Protein AF-A0A345ILT2-F1 (afdb_monomer_lite)

Sequence (134 aa):
MSEFSTVAEFLEGLSLTPSTENHKRAYALLHAYALQTGIVFERHPQSHELLIPRNVREVLGKTWVLSAEVGVAAPRLLALWLHHRQAMLDYFTDGLPGLDAAPAALSHDARIEEMAATLRRLRPELLLPEEAGA

Radius of gyration: 17.44 Å; chains: 1; bounding box: 35×45×50 Å

Secondary structure (DSSP, 8-state):
--SEE-HHHHHHHTT----HHHHHHHHHHHHHHHHHH-PPPPB-TTT-PBPEEHHHHHHHHHHHHHHHHHTS-HHHHHHHHHHHHHHHHHHHHS--S----------HHHHHHHHHHHHHHHHHHHS--S-S--

Organism: NCBI:txid980427

Foldseek 3Di:
DDQWDFLCVLCVVLVHDPDPVSSVLSVLQVVLVCVLPVDDFDADPPPRTTIAGPVRSVVLSVLCVLCVVLVHRSSVSNNVVSVVVVVVVCVVPVDDDDDDDDDPDDPPVRVVVVVSVVCSVCVVVVVDDDDDDD

Structure (mmCIF, N/CA/C/O backbone):
data_AF-A0A345ILT2-F1
#
_entry.id   AF-A0A345ILT2-F1
#
loop_
_atom_site.group_PDB
_atom_site.id
_atom_site.type_symbol
_atom_site.label_atom_id
_atom_site.label_alt_id
_atom_site.label_comp_id
_atom_site.label_asym_id
_atom_site.label_entity_id
_atom_site.label_seq_id
_atom_site.pdbx_PDB_ins_code
_atom_site.Cartn_x
_atom_site.Cartn_y
_atom_site.Cartn_z
_atom_site.occupancy
_atom_site.B_iso_or_equiv
_atom_site.auth_seq_id
_atom_site.auth_comp_id
_atom_site.auth_asym_id
_atom_site.auth_atom_id
_atom_site.pdbx_PDB_model_num
ATOM 1 N N . MET A 1 1 ? -3.348 -15.683 15.264 1.00 53.00 1 MET A N 1
ATOM 2 C CA . MET A 1 1 ? -2.624 -14.523 14.693 1.00 53.00 1 MET A CA 1
ATOM 3 C C . MET A 1 1 ? -3.663 -13.463 14.369 1.00 53.00 1 MET A C 1
ATOM 5 O O . MET A 1 1 ? -4.723 -13.852 13.899 1.00 53.00 1 MET A O 1
ATOM 9 N N . SER A 1 2 ? -3.404 -12.193 14.690 1.00 64.25 2 SER A N 1
ATOM 10 C CA . SER A 1 2 ? -4.373 -11.094 14.534 1.00 64.25 2 SER A CA 1
ATOM 11 C C . SER A 1 2 ? -4.780 -10.891 13.065 1.00 64.25 2 SER A C 1
ATOM 13 O O . SER A 1 2 ? -3.935 -10.996 12.176 1.00 64.25 2 SER A O 1
ATOM 15 N N . GLU A 1 3 ? -6.064 -10.618 12.809 1.00 87.00 3 GLU A N 1
ATOM 16 C CA . GLU A 1 3 ? -6.606 -10.322 11.466 1.00 87.00 3 GLU A CA 1
ATOM 17 C C . GLU A 1 3 ? -6.179 -8.942 10.943 1.00 87.00 3 GLU A C 1
ATOM 19 O O . GLU A 1 3 ? -6.169 -8.695 9.733 1.00 87.00 3 GLU A O 1
ATOM 24 N N . PHE A 1 4 ? -5.768 -8.074 11.865 1.00 91.69 4 PHE A N 1
ATOM 25 C CA . PHE A 1 4 ? -5.323 -6.716 11.608 1.00 91.69 4 PHE A CA 1
ATOM 26 C C . PHE A 1 4 ? -3.922 -6.506 12.163 1.00 91.69 4 PHE A C 1
ATOM 28 O O . PHE A 1 4 ? -3.541 -7.125 13.161 1.00 91.69 4 PHE A O 1
ATOM 35 N N . SER A 1 5 ? -3.186 -5.599 11.532 1.00 93.06 5 SER A N 1
ATOM 36 C CA . SER A 1 5 ? -1.924 -5.086 12.054 1.00 93.06 5 SER A CA 1
ATOM 37 C C . SER A 1 5 ? -1.893 -3.568 12.053 1.00 93.06 5 SER A C 1
ATOM 39 O O . SER A 1 5 ? -2.442 -2.949 11.142 1.00 93.06 5 SER A O 1
ATOM 41 N N . THR A 1 6 ? -1.217 -2.968 13.023 1.00 94.00 6 THR A N 1
ATOM 42 C CA . THR A 1 6 ? -0.954 -1.526 13.017 1.00 94.00 6 THR A CA 1
ATOM 43 C C . THR A 1 6 ? 0.142 -1.155 12.007 1.00 94.00 6 THR A C 1
ATOM 45 O O . THR A 1 6 ? 0.770 -2.023 11.388 1.00 94.00 6 THR A O 1
ATOM 48 N N . VAL A 1 7 ? 0.398 0.145 11.820 1.00 93.94 7 VAL A N 1
ATOM 49 C CA . VAL A 1 7 ? 1.485 0.608 10.937 1.00 93.94 7 VAL A CA 1
ATOM 50 C C . VAL A 1 7 ? 2.846 0.194 11.496 1.00 93.94 7 VAL A C 1
ATOM 52 O O . VAL A 1 7 ? 3.713 -0.230 10.730 1.00 93.94 7 VAL A O 1
ATOM 55 N N . ALA A 1 8 ? 3.023 0.259 12.817 1.00 92.31 8 ALA A N 1
ATOM 56 C CA . ALA A 1 8 ? 4.254 -0.177 13.469 1.00 92.31 8 ALA A CA 1
ATOM 57 C C . ALA A 1 8 ? 4.529 -1.674 13.235 1.00 92.31 8 ALA A C 1
ATOM 59 O O . ALA A 1 8 ? 5.617 -2.035 12.791 1.00 92.31 8 ALA A O 1
ATOM 60 N N . GLU A 1 9 ? 3.525 -2.533 13.429 1.00 93.44 9 GLU A N 1
ATOM 61 C CA . GLU A 1 9 ? 3.640 -3.985 13.213 1.00 93.44 9 GLU A CA 1
ATOM 62 C C . GLU A 1 9 ? 3.863 -4.351 11.736 1.00 93.44 9 GLU A C 1
ATOM 64 O O . GLU A 1 9 ? 4.507 -5.354 11.408 1.00 93.44 9 GLU A O 1
ATOM 69 N N . PHE A 1 10 ? 3.320 -3.549 10.815 1.00 94.44 10 PHE A N 1
ATOM 70 C CA . PHE A 1 10 ? 3.601 -3.683 9.389 1.00 94.44 10 PHE A CA 1
ATOM 71 C C . PHE A 1 10 ? 5.075 -3.396 9.081 1.00 94.44 10 PHE A C 1
ATOM 73 O O . PHE A 1 10 ? 5.715 -4.207 8.412 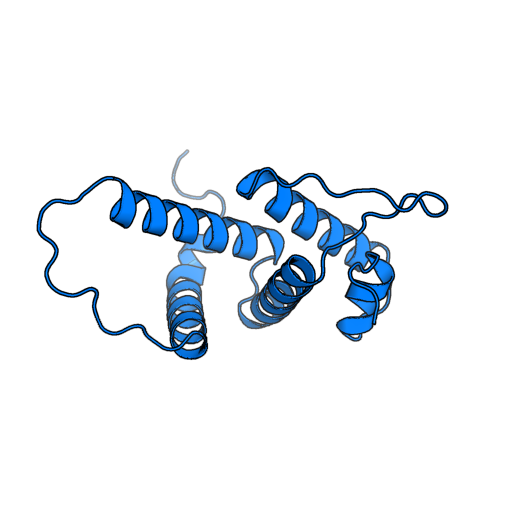1.00 94.44 10 PHE A O 1
ATOM 80 N N . LEU A 1 11 ? 5.618 -2.286 9.593 1.00 94.56 11 LEU A N 1
ATOM 81 C CA . LEU A 1 11 ? 7.026 -1.919 9.412 1.00 94.56 11 LEU A CA 1
ATOM 82 C C . LEU A 1 11 ? 7.970 -2.940 10.060 1.00 94.56 11 LEU A C 1
ATOM 84 O O . LEU A 1 11 ? 8.954 -3.341 9.438 1.00 94.56 11 LEU A O 1
ATOM 88 N N . GLU A 1 12 ? 7.638 -3.417 11.260 1.00 93.50 12 GLU A N 1
ATOM 89 C CA . GLU A 1 12 ? 8.382 -4.477 11.944 1.00 93.50 12 GLU A CA 1
ATOM 90 C C . GLU A 1 12 ? 8.408 -5.766 11.112 1.00 93.50 12 GLU A C 1
ATOM 92 O O . GLU A 1 12 ? 9.464 -6.368 10.922 1.00 93.50 12 GLU A O 1
ATOM 97 N N . GLY A 1 13 ? 7.274 -6.141 10.512 1.00 91.56 13 GLY A N 1
ATOM 98 C CA . GLY A 1 13 ? 7.199 -7.287 9.603 1.00 91.56 13 GLY A CA 1
ATOM 99 C C . GLY A 1 13 ? 8.052 -7.155 8.335 1.00 91.56 13 GLY A C 1
ATOM 100 O O . GLY A 1 13 ? 8.349 -8.166 7.706 1.00 91.56 13 GLY A O 1
ATOM 101 N N . LEU A 1 14 ? 8.463 -5.938 7.967 1.00 91.06 14 LEU A N 1
ATOM 102 C CA . LEU A 1 14 ? 9.408 -5.667 6.878 1.00 91.06 14 LEU A CA 1
ATOM 103 C C . LEU A 1 14 ? 10.861 -5.544 7.366 1.00 91.06 14 LEU A C 1
ATOM 105 O O . LEU A 1 14 ? 11.734 -5.173 6.586 1.00 91.06 14 LEU A O 1
ATOM 109 N N . SER A 1 15 ? 11.130 -5.833 8.645 1.00 92.88 15 SER A N 1
ATOM 110 C CA . SER A 1 15 ? 12.432 -5.603 9.291 1.00 92.88 15 SER A CA 1
ATOM 111 C C . SER A 1 15 ? 12.901 -4.144 9.196 1.00 92.88 15 SER A C 1
ATOM 113 O O . SER A 1 15 ? 14.097 -3.865 9.113 1.00 92.88 15 SER A O 1
ATOM 115 N N . LEU A 1 16 ? 11.957 -3.196 9.201 1.00 90.19 16 LEU A N 1
ATOM 116 C CA . LEU A 1 16 ? 12.239 -1.765 9.151 1.00 90.19 16 LEU A CA 1
ATOM 117 C C . LEU A 1 16 ? 12.115 -1.136 10.531 1.00 90.19 16 LEU A C 1
ATOM 119 O O . LEU A 1 16 ? 11.174 -1.391 11.279 1.00 90.19 16 LEU A O 1
ATOM 123 N N . THR A 1 17 ? 13.031 -0.220 10.838 1.00 89.00 17 THR A N 1
ATOM 124 C CA . THR A 1 17 ? 12.922 0.594 12.047 1.00 89.00 17 THR A CA 1
ATOM 125 C C . THR A 1 17 ? 11.726 1.549 11.922 1.00 89.00 17 THR A C 1
ATOM 127 O O . THR A 1 17 ? 11.596 2.217 10.887 1.00 89.00 17 THR A O 1
ATOM 130 N N . PRO A 1 18 ? 10.873 1.670 12.955 1.00 81.88 18 PRO A N 1
ATOM 131 C CA . PRO A 1 18 ? 9.721 2.572 12.975 1.00 81.88 18 PRO A CA 1
ATOM 132 C C . PRO A 1 18 ? 10.160 4.043 13.112 1.00 81.88 18 PRO A C 1
ATOM 134 O O . PRO A 1 18 ? 9.965 4.691 14.134 1.00 81.88 18 PRO A O 1
ATOM 137 N N . SER A 1 19 ? 10.785 4.586 12.065 1.00 92.00 19 SER A N 1
ATOM 138 C CA . SER A 1 19 ? 11.178 5.995 11.968 1.00 92.00 19 SER A CA 1
ATOM 139 C C . SER A 1 19 ? 10.023 6.861 11.461 1.00 92.00 19 SER A C 1
ATOM 141 O O . SER A 1 19 ? 9.097 6.365 10.813 1.00 92.00 19 SER A O 1
ATOM 143 N N . THR A 1 20 ? 10.083 8.174 11.700 1.00 92.12 20 THR A N 1
ATOM 144 C CA . THR A 1 20 ? 9.097 9.135 11.170 1.00 92.12 20 THR A CA 1
ATOM 145 C C . THR A 1 20 ? 8.954 9.030 9.651 1.00 92.12 20 THR A C 1
ATOM 147 O O . THR A 1 20 ? 7.849 9.125 9.123 1.00 92.12 20 THR A O 1
ATOM 150 N N . GLU A 1 21 ? 10.058 8.794 8.942 1.00 92.06 21 GLU A N 1
ATOM 151 C CA . GLU A 1 21 ? 10.059 8.685 7.482 1.00 92.06 21 GLU A CA 1
ATOM 152 C C . GLU A 1 21 ? 9.389 7.394 6.998 1.00 92.06 21 GLU A C 1
ATOM 154 O O . GLU A 1 21 ? 8.553 7.422 6.094 1.00 92.06 21 GLU A O 1
ATOM 159 N N . ASN A 1 22 ? 9.676 6.265 7.650 1.00 91.56 22 ASN A N 1
ATOM 160 C CA . ASN A 1 22 ? 9.034 4.995 7.315 1.00 91.56 22 ASN A CA 1
ATOM 161 C C . ASN A 1 22 ? 7.530 5.028 7.602 1.00 91.56 22 ASN A C 1
ATOM 163 O O . ASN A 1 22 ? 6.748 4.547 6.782 1.00 91.56 22 ASN A O 1
ATOM 167 N N . HIS A 1 23 ? 7.108 5.675 8.693 1.00 93.38 23 HIS A N 1
ATOM 168 C CA . HIS A 1 23 ? 5.689 5.906 8.959 1.00 93.38 23 HIS A CA 1
ATOM 169 C C . HIS A 1 23 ? 5.041 6.758 7.872 1.00 93.38 23 HIS A C 1
ATOM 171 O O . HIS A 1 23 ? 4.012 6.359 7.334 1.00 93.38 23 HIS A O 1
ATOM 177 N N . LYS A 1 24 ? 5.639 7.897 7.498 1.00 93.06 24 LYS A N 1
ATOM 178 C CA . LYS A 1 24 ? 5.114 8.749 6.417 1.00 93.06 24 LYS A CA 1
ATOM 179 C C . LYS A 1 24 ? 4.938 7.967 5.119 1.00 93.06 24 LYS A C 1
ATOM 181 O O . LYS A 1 24 ? 3.884 8.053 4.492 1.00 93.06 24 LYS A O 1
ATOM 186 N N . ARG A 1 25 ? 5.934 7.162 4.739 1.00 92.88 25 ARG A N 1
ATOM 187 C CA . ARG A 1 25 ? 5.863 6.310 3.543 1.00 92.88 25 ARG A CA 1
ATOM 188 C C . ARG A 1 25 ? 4.777 5.239 3.654 1.00 92.88 25 ARG A C 1
ATOM 190 O O . ARG A 1 25 ? 4.055 5.030 2.683 1.00 92.88 25 ARG A O 1
ATOM 197 N N . ALA A 1 26 ? 4.621 4.596 4.812 1.00 94.25 26 ALA A N 1
ATOM 198 C CA . ALA A 1 26 ? 3.564 3.610 5.039 1.00 94.25 26 ALA A CA 1
ATOM 199 C C . ALA A 1 26 ? 2.164 4.243 4.979 1.00 94.25 26 ALA A C 1
ATOM 201 O O . ALA A 1 26 ? 1.282 3.718 4.302 1.00 94.25 26 ALA A O 1
ATOM 202 N N . TYR A 1 27 ? 1.974 5.415 5.591 1.00 94.56 27 TYR A N 1
ATOM 203 C CA . TYR A 1 27 ? 0.724 6.173 5.501 1.00 94.56 27 TYR A CA 1
ATOM 204 C C . TYR A 1 27 ? 0.420 6.628 4.071 1.00 94.56 27 TYR A C 1
ATOM 206 O O . TYR A 1 27 ? -0.724 6.526 3.637 1.00 94.56 27 TYR A O 1
ATOM 214 N N . ALA A 1 28 ? 1.422 7.069 3.306 1.00 93.38 28 ALA A N 1
ATOM 215 C CA . ALA A 1 28 ? 1.240 7.410 1.896 1.00 93.38 28 ALA A CA 1
ATOM 216 C C . ALA A 1 28 ? 0.819 6.191 1.058 1.00 93.38 28 ALA A C 1
ATOM 218 O O . ALA A 1 28 ? -0.014 6.311 0.160 1.00 93.38 28 ALA A O 1
ATOM 219 N N . LEU A 1 29 ? 1.364 5.012 1.366 1.00 94.81 29 LEU A N 1
ATOM 220 C CA . LEU A 1 29 ? 1.016 3.762 0.699 1.00 94.81 29 LEU A CA 1
ATOM 221 C C . LEU A 1 29 ? -0.423 3.329 1.025 1.00 94.81 29 LEU A C 1
ATOM 223 O O . LEU A 1 29 ? -1.183 2.997 0.117 1.00 94.81 29 LEU A O 1
ATOM 227 N N . LEU A 1 30 ? -0.821 3.404 2.299 1.00 94.62 30 LEU A N 1
ATOM 228 C CA . LEU A 1 30 ? -2.201 3.169 2.738 1.00 94.62 30 LEU A CA 1
ATOM 229 C C . LEU A 1 30 ? -3.173 4.156 2.090 1.00 94.62 30 LEU A C 1
ATOM 231 O O . LEU A 1 30 ? -4.222 3.758 1.594 1.00 94.62 30 LEU A O 1
ATOM 235 N N . HIS A 1 31 ? -2.809 5.436 2.037 1.00 92.81 31 HIS A N 1
ATOM 236 C CA . HIS A 1 31 ? -3.620 6.465 1.397 1.00 92.81 31 HIS A CA 1
ATOM 237 C C . HIS A 1 31 ? -3.810 6.195 -0.102 1.00 92.81 31 HIS A C 1
ATOM 239 O O . HIS A 1 31 ? -4.934 6.259 -0.592 1.00 92.81 31 HIS A O 1
ATOM 245 N N . ALA A 1 32 ? -2.748 5.819 -0.824 1.00 90.50 32 ALA A N 1
ATOM 246 C CA . ALA A 1 32 ? -2.852 5.432 -2.231 1.00 90.50 32 ALA A CA 1
ATOM 247 C C . ALA A 1 32 ? -3.778 4.220 -2.427 1.00 90.50 32 ALA A C 1
ATOM 249 O O . ALA A 1 32 ? -4.597 4.219 -3.342 1.00 90.50 32 ALA A O 1
ATOM 250 N N . TYR A 1 33 ? -3.697 3.219 -1.545 1.00 92.00 33 TYR A N 1
ATOM 251 C CA . TYR A 1 33 ? -4.606 2.073 -1.574 1.00 92.00 33 TYR A CA 1
ATOM 252 C C . TYR A 1 33 ? -6.070 2.495 -1.373 1.00 92.00 33 TYR A C 1
ATOM 254 O O . TYR A 1 33 ? -6.938 2.096 -2.149 1.00 92.00 33 TYR A O 1
ATOM 262 N N . ALA A 1 34 ? -6.342 3.320 -0.357 1.00 90.19 34 ALA A N 1
ATOM 263 C CA . ALA A 1 34 ? -7.684 3.810 -0.046 1.00 90.19 34 ALA A CA 1
ATOM 264 C C . ALA A 1 34 ? -8.280 4.613 -1.210 1.00 90.19 34 ALA A C 1
ATOM 266 O O . ALA A 1 34 ? -9.412 4.358 -1.608 1.00 90.19 34 ALA A O 1
ATOM 267 N N . LEU A 1 35 ? -7.504 5.525 -1.807 1.00 86.25 35 LEU A N 1
ATOM 268 C CA . LEU A 1 35 ? -7.955 6.334 -2.945 1.00 86.25 35 LEU A CA 1
ATOM 269 C C . LEU A 1 35 ? -8.342 5.488 -4.161 1.00 86.25 35 LEU A C 1
ATOM 271 O O . LEU A 1 35 ? -9.306 5.810 -4.844 1.00 86.25 35 LEU A O 1
ATOM 275 N N . GLN A 1 36 ? -7.593 4.421 -4.438 1.00 83.62 36 GLN A N 1
ATOM 276 C CA . GLN A 1 36 ? -7.814 3.588 -5.623 1.00 83.62 36 GLN A CA 1
ATOM 277 C C . GLN A 1 36 ? -8.895 2.518 -5.422 1.00 83.62 36 GLN A C 1
ATOM 279 O O . GLN A 1 36 ? -9.479 2.059 -6.395 1.00 83.62 36 GLN A O 1
ATOM 284 N N . THR A 1 37 ? -9.152 2.092 -4.181 1.00 83.44 37 THR A N 1
ATOM 285 C CA . THR A 1 37 ? -10.092 0.992 -3.881 1.00 83.44 37 THR A CA 1
ATOM 286 C C . THR A 1 37 ? -11.375 1.436 -3.181 1.00 83.44 37 THR A C 1
ATOM 288 O O . THR A 1 37 ? -12.312 0.649 -3.084 1.00 83.44 37 THR A O 1
ATOM 2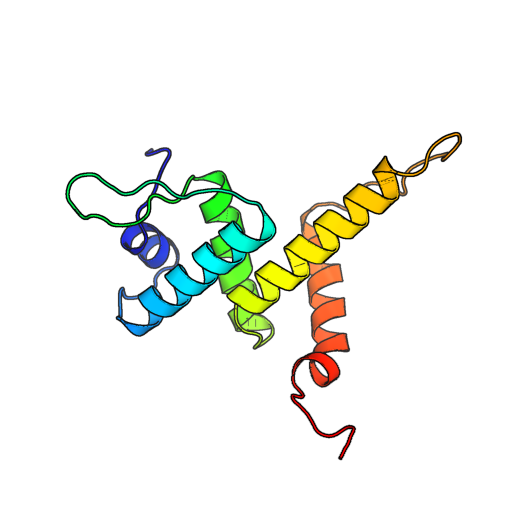91 N N . GLY A 1 38 ? -11.420 2.658 -2.645 1.00 83.69 38 GLY A N 1
ATOM 292 C CA . GLY A 1 38 ? -12.520 3.150 -1.812 1.00 83.69 38 GLY A CA 1
ATOM 293 C C . GLY A 1 38 ? -12.559 2.562 -0.395 1.00 83.69 38 GLY A C 1
ATOM 294 O O . GLY A 1 38 ? -13.483 2.857 0.360 1.00 83.69 38 GLY A O 1
ATOM 295 N N . ILE A 1 39 ? -11.579 1.736 -0.009 1.00 86.81 39 ILE A N 1
ATOM 296 C CA . ILE A 1 39 ? -11.525 1.131 1.327 1.00 86.81 39 ILE A CA 1
ATOM 297 C C . ILE A 1 39 ? -11.212 2.196 2.383 1.00 86.81 39 ILE A C 1
ATOM 299 O O . ILE A 1 39 ? -10.245 2.949 2.267 1.00 86.81 39 ILE A O 1
ATOM 303 N N . VAL A 1 40 ? -12.008 2.204 3.453 1.00 89.81 40 VAL A N 1
ATOM 304 C CA . VAL A 1 40 ? -11.791 3.038 4.639 1.00 89.81 40 VAL A CA 1
ATOM 305 C C . VAL A 1 40 ? -11.105 2.201 5.714 1.00 89.81 40 VAL A C 1
ATOM 307 O O . VAL A 1 40 ? -11.618 1.161 6.119 1.00 89.81 40 VAL A O 1
ATOM 310 N N . PHE A 1 41 ? -9.941 2.654 6.180 1.00 92.12 41 PHE A N 1
ATOM 311 C CA . PHE A 1 41 ? -9.210 1.996 7.262 1.00 92.12 41 PHE A CA 1
ATOM 312 C C . PHE A 1 41 ? -9.742 2.431 8.628 1.00 92.12 41 PHE A C 1
ATOM 314 O O . PHE A 1 41 ? -9.829 3.627 8.922 1.00 92.12 41 PHE A O 1
ATOM 321 N N . GLU A 1 42 ? -10.055 1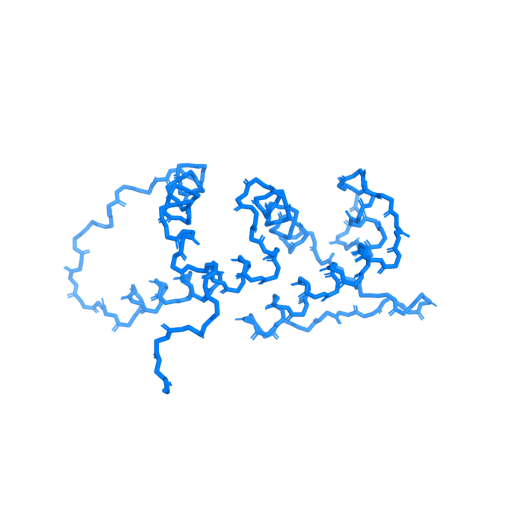.455 9.475 1.00 92.88 42 GLU A N 1
ATOM 322 C CA . GLU A 1 42 ? -10.436 1.694 10.865 1.00 92.88 42 GLU A CA 1
ATOM 323 C C . GLU A 1 42 ? -9.240 2.165 11.699 1.00 92.88 42 GLU A C 1
ATOM 325 O O . GLU A 1 42 ? -8.079 1.937 11.350 1.00 92.88 42 GLU A O 1
ATOM 330 N N . ARG A 1 43 ? -9.523 2.827 12.823 1.00 92.44 43 ARG A N 1
ATOM 331 C CA . ARG A 1 43 ? -8.502 3.255 13.784 1.00 92.44 43 ARG A CA 1
ATOM 332 C C . ARG A 1 43 ? -8.561 2.395 15.032 1.00 92.44 43 ARG A C 1
ATOM 334 O O . ARG A 1 43 ? -9.637 2.153 15.570 1.00 92.44 43 ARG A O 1
ATOM 341 N N . HIS A 1 44 ? -7.396 2.014 15.537 1.00 90.62 44 HIS A N 1
ATOM 342 C CA . HIS A 1 44 ? -7.284 1.349 16.822 1.00 90.62 44 HIS A CA 1
ATOM 343 C C . HIS A 1 44 ? -7.796 2.285 17.940 1.00 90.62 44 HIS A C 1
ATOM 345 O O . HIS A 1 44 ? -7.386 3.449 17.990 1.00 90.62 44 HIS A O 1
ATOM 351 N N . PRO A 1 45 ? -8.667 1.818 18.855 1.00 86.38 45 PRO A N 1
ATOM 352 C CA . PRO A 1 45 ? -9.382 2.689 19.794 1.00 86.38 45 PRO A CA 1
ATOM 353 C C . PRO A 1 45 ? -8.484 3.397 20.817 1.00 86.38 45 PRO A C 1
ATOM 355 O O . PRO A 1 45 ? -8.880 4.427 21.350 1.00 86.38 45 PRO A O 1
ATOM 358 N N . GLN A 1 46 ? -7.289 2.865 21.095 1.00 88.31 46 GLN A N 1
ATOM 359 C CA . GLN A 1 46 ? -6.372 3.419 22.103 1.00 88.31 46 GLN A CA 1
ATOM 360 C C . GLN A 1 46 ? -5.190 4.182 21.497 1.00 88.31 46 GLN A C 1
ATOM 362 O O . GLN A 1 46 ? -4.814 5.237 21.992 1.00 88.31 46 GLN A O 1
ATOM 367 N N . SER A 1 47 ? -4.588 3.648 20.433 1.00 88.12 47 SER A N 1
ATOM 368 C CA . SER A 1 47 ? -3.400 4.244 19.802 1.00 88.12 47 SER A CA 1
ATOM 369 C C . SER A 1 47 ? -3.753 5.188 18.655 1.00 88.12 47 SER A C 1
ATOM 371 O O . SER A 1 47 ? -2.887 5.910 18.173 1.00 88.12 47 SER A O 1
ATOM 373 N N . HIS A 1 48 ? -5.011 5.176 18.196 1.00 87.81 48 HIS A N 1
ATOM 374 C CA . HIS A 1 48 ? -5.492 5.903 17.018 1.00 87.81 48 HIS A CA 1
ATOM 375 C C . HIS A 1 48 ? -4.753 5.580 15.705 1.00 87.81 48 HIS A C 1
ATOM 377 O O . HIS A 1 48 ? -4.984 6.254 14.698 1.00 87.81 48 HIS A O 1
ATOM 383 N N . GLU A 1 49 ? -3.909 4.542 15.690 1.00 90.31 49 GLU A N 1
ATOM 384 C CA . GLU A 1 49 ? -3.238 4.048 14.488 1.00 90.31 49 GLU A CA 1
ATOM 385 C C . GLU A 1 49 ? -4.226 3.382 13.532 1.00 90.31 49 GLU A C 1
ATOM 387 O O . GLU A 1 49 ? -5.222 2.797 13.959 1.00 90.31 49 GLU A O 1
ATOM 392 N N . LEU A 1 50 ? -3.934 3.446 12.231 1.00 92.75 50 LEU A N 1
ATOM 393 C CA . LEU A 1 50 ? -4.720 2.735 11.227 1.00 92.75 50 LEU A CA 1
ATOM 394 C C . LEU A 1 50 ? -4.526 1.223 11.365 1.00 92.75 50 LEU A C 1
ATOM 396 O O . LEU A 1 50 ? -3.398 0.737 11.465 1.00 92.75 50 LEU A O 1
ATOM 400 N N . LEU A 1 51 ? -5.637 0.494 11.322 1.00 94.31 51 LEU A N 1
ATOM 401 C CA . LEU A 1 51 ? -5.668 -0.960 11.290 1.00 94.31 51 LEU A CA 1
ATOM 402 C C . LEU A 1 51 ? -5.618 -1.434 9.841 1.00 94.31 51 LEU A C 1
ATOM 404 O O . LEU A 1 51 ? -6.482 -1.109 9.028 1.00 94.31 51 LEU A O 1
ATOM 408 N N . ILE A 1 52 ? -4.590 -2.213 9.522 1.00 94.38 52 ILE A N 1
ATOM 409 C CA . ILE A 1 52 ? -4.330 -2.756 8.193 1.00 94.38 52 ILE A CA 1
ATOM 410 C C . ILE A 1 52 ? -4.834 -4.204 8.167 1.00 94.38 52 ILE A C 1
ATOM 412 O O . ILE A 1 52 ? -4.267 -5.046 8.869 1.00 94.38 52 ILE A O 1
ATOM 416 N N . PRO A 1 53 ? -5.861 -4.529 7.362 1.00 92.75 53 PRO A N 1
ATOM 417 C CA . PRO A 1 53 ? -6.312 -5.904 7.186 1.00 92.75 53 PRO A CA 1
ATOM 418 C C . PRO A 1 53 ? -5.209 -6.786 6.592 1.00 92.75 53 PRO A C 1
ATOM 420 O O . PRO A 1 53 ? -4.427 -6.337 5.748 1.00 92.75 53 PRO A O 1
ATOM 423 N N . ARG A 1 54 ? -5.163 -8.065 6.977 1.00 89.25 54 ARG A N 1
ATOM 424 C CA . ARG A 1 54 ? -4.123 -9.010 6.531 1.00 89.25 54 ARG A CA 1
ATOM 425 C C . ARG A 1 54 ? -3.939 -9.077 5.008 1.00 89.25 54 ARG A C 1
ATOM 427 O O . ARG A 1 54 ? -2.808 -9.043 4.530 1.00 89.25 54 ARG A O 1
ATOM 434 N N . ASN A 1 55 ? -5.027 -9.154 4.245 1.00 87.44 55 ASN A N 1
ATOM 435 C CA . ASN A 1 55 ? -4.977 -9.205 2.779 1.00 87.44 55 ASN A CA 1
ATOM 436 C C . ASN A 1 55 ? -4.367 -7.929 2.173 1.00 87.44 55 ASN A C 1
ATOM 438 O O . ASN A 1 55 ? -3.621 -7.999 1.199 1.00 87.44 55 ASN A O 1
ATOM 442 N N . VAL A 1 56 ? -4.644 -6.766 2.770 1.00 91.06 56 VAL A N 1
ATOM 443 C CA . VAL A 1 56 ? -4.049 -5.490 2.356 1.00 91.06 56 VAL A CA 1
ATOM 444 C C . VAL A 1 56 ? -2.564 -5.474 2.706 1.00 91.06 56 VAL A C 1
ATOM 446 O O . VAL A 1 56 ? -1.740 -5.155 1.853 1.00 91.06 56 VAL A O 1
ATOM 449 N N . ARG A 1 57 ? -2.198 -5.897 3.922 1.00 92.44 57 ARG A N 1
ATOM 450 C CA . ARG A 1 57 ? -0.805 -5.958 4.395 1.00 92.44 57 ARG A CA 1
ATOM 451 C C . ARG A 1 57 ? 0.115 -6.697 3.418 1.00 92.44 57 ARG A C 1
ATOM 453 O O . ARG A 1 57 ? 1.203 -6.206 3.125 1.00 92.44 57 ARG A O 1
ATOM 460 N N . GLU A 1 58 ? -0.313 -7.849 2.904 1.00 89.19 58 GLU A N 1
ATOM 461 C CA . GLU A 1 58 ? 0.473 -8.647 1.951 1.00 89.19 58 GLU A CA 1
ATOM 462 C C . GLU A 1 58 ? 0.729 -7.892 0.635 1.00 89.19 58 GLU A C 1
ATOM 464 O O . GLU A 1 58 ? 1.856 -7.873 0.135 1.00 89.19 58 GLU A O 1
ATOM 469 N N . VAL A 1 59 ? -0.288 -7.203 0.106 1.00 89.88 59 VAL A N 1
ATOM 470 C CA . VAL A 1 59 ? -0.169 -6.356 -1.093 1.00 89.88 59 VAL A CA 1
ATOM 471 C C . VAL A 1 59 ? 0.787 -5.187 -0.850 1.00 89.88 59 VAL A C 1
ATOM 473 O O . VAL A 1 59 ? 1.664 -4.912 -1.677 1.00 89.88 59 VAL A O 1
ATOM 476 N N . LEU A 1 60 ? 0.654 -4.511 0.293 1.00 93.25 60 LEU A N 1
ATOM 477 C CA . LEU A 1 60 ? 1.507 -3.378 0.645 1.00 93.25 60 LEU A CA 1
ATOM 478 C C . LEU A 1 60 ? 2.968 -3.801 0.818 1.00 93.25 60 LEU A C 1
ATOM 480 O O . LEU A 1 60 ? 3.860 -3.114 0.325 1.00 93.25 60 LEU A O 1
ATOM 484 N N . GLY A 1 61 ? 3.213 -4.949 1.457 1.00 92.88 61 GLY A N 1
ATOM 485 C CA . GLY A 1 61 ? 4.556 -5.497 1.648 1.00 92.88 61 GLY A CA 1
ATOM 486 C C . GLY A 1 61 ? 5.247 -5.816 0.323 1.00 92.88 61 GLY A C 1
ATOM 487 O O . GLY A 1 61 ? 6.362 -5.354 0.088 1.00 92.88 61 GLY A O 1
ATOM 488 N N . LYS A 1 62 ? 4.558 -6.514 -0.591 1.00 89.50 62 LYS A N 1
ATOM 489 C CA . LYS A 1 62 ? 5.076 -6.787 -1.946 1.00 89.50 62 LYS A CA 1
ATOM 490 C C . LYS A 1 62 ? 5.394 -5.498 -2.702 1.00 89.50 62 LYS A C 1
ATOM 492 O O . LYS A 1 62 ? 6.453 -5.376 -3.311 1.00 89.50 62 LYS A O 1
ATOM 497 N N . THR A 1 63 ? 4.501 -4.512 -2.620 1.00 91.19 63 THR A N 1
ATOM 498 C CA . THR A 1 63 ? 4.691 -3.222 -3.295 1.00 91.19 63 THR A CA 1
ATOM 499 C C . THR A 1 63 ? 5.873 -2.441 -2.723 1.00 91.19 63 THR A C 1
ATOM 501 O O . THR A 1 63 ? 6.609 -1.787 -3.463 1.00 91.19 63 THR A O 1
ATOM 504 N N . TRP A 1 64 ? 6.087 -2.524 -1.409 1.00 93.31 64 TRP A N 1
ATOM 505 C CA . TRP A 1 64 ? 7.235 -1.911 -0.751 1.00 93.31 64 TRP A CA 1
ATOM 506 C C . TRP A 1 64 ? 8.558 -2.515 -1.226 1.00 93.31 64 TRP A C 1
ATOM 508 O O . TRP A 1 64 ? 9.478 -1.773 -1.567 1.00 93.31 64 TRP A O 1
ATOM 518 N N . VAL A 1 65 ? 8.656 -3.845 -1.275 1.00 89.62 65 VAL A N 1
ATOM 519 C CA . VAL A 1 65 ? 9.865 -4.541 -1.748 1.00 89.62 65 VAL A CA 1
ATOM 520 C C . VAL A 1 65 ? 10.145 -4.187 -3.207 1.00 89.62 65 VAL A C 1
ATOM 522 O O . VAL A 1 65 ? 11.238 -3.726 -3.528 1.00 89.62 65 VAL A O 1
ATOM 525 N N . LEU A 1 66 ? 9.127 -4.269 -4.069 1.00 85.44 66 LEU A N 1
ATOM 526 C CA . LEU A 1 66 ? 9.268 -3.935 -5.486 1.00 85.44 66 LEU A CA 1
ATOM 527 C C . LEU A 1 66 ? 9.718 -2.480 -5.692 1.00 85.44 66 LEU A C 1
ATOM 529 O O . LEU A 1 66 ? 10.540 -2.203 -6.560 1.00 85.44 66 LEU A O 1
ATOM 533 N N . SER A 1 67 ? 9.231 -1.548 -4.865 1.00 85.81 67 SER A N 1
ATOM 534 C CA . SER A 1 67 ? 9.668 -0.144 -4.863 1.00 85.81 67 SER A CA 1
ATOM 535 C C . SER A 1 67 ? 11.169 0.020 -4.664 1.00 85.81 67 SER A C 1
ATOM 537 O O . SER A 1 67 ? 11.783 0.836 -5.356 1.00 85.81 67 SER A O 1
ATOM 539 N N . ALA A 1 68 ? 11.756 -0.753 -3.749 1.00 83.38 68 ALA A N 1
ATOM 540 C CA . ALA A 1 68 ? 13.191 -0.726 -3.502 1.00 83.38 68 ALA A CA 1
ATOM 541 C C . ALA A 1 68 ? 13.985 -1.255 -4.708 1.00 83.38 68 ALA A C 1
ATOM 543 O O . ALA A 1 68 ? 15.025 -0.696 -5.044 1.00 83.38 68 ALA A O 1
ATOM 544 N N . GLU A 1 69 ? 13.470 -2.275 -5.395 1.00 80.12 69 GLU A N 1
ATOM 545 C CA . GLU A 1 69 ? 14.128 -2.884 -6.556 1.00 80.12 69 GLU A CA 1
ATOM 546 C C . GLU A 1 69 ? 14.094 -1.990 -7.801 1.00 80.12 69 GLU A C 1
ATOM 548 O O . GLU A 1 69 ? 15.099 -1.832 -8.495 1.00 80.12 69 GLU A O 1
ATOM 553 N N . VAL A 1 70 ? 12.939 -1.389 -8.103 1.00 79.50 70 VAL A N 1
ATOM 554 C CA . VAL A 1 70 ? 12.758 -0.601 -9.337 1.00 79.50 70 VAL A CA 1
ATOM 555 C C . VAL A 1 70 ? 13.080 0.885 -9.159 1.00 79.50 70 VAL A C 1
ATOM 557 O O . VAL A 1 70 ? 13.157 1.622 -10.143 1.00 79.50 70 VAL A O 1
ATOM 560 N N . GLY A 1 71 ? 13.271 1.343 -7.918 1.00 79.25 71 GLY A N 1
ATOM 561 C CA . GLY A 1 71 ? 13.576 2.738 -7.593 1.00 79.25 71 GLY A CA 1
ATOM 562 C C . GLY A 1 71 ? 12.405 3.704 -7.811 1.00 79.25 71 GLY A C 1
ATOM 563 O O . GLY A 1 71 ? 12.621 4.902 -7.970 1.00 79.25 71 GLY A O 1
ATOM 564 N N . VAL A 1 72 ? 11.169 3.200 -7.844 1.00 83.44 72 VAL A N 1
ATOM 565 C CA . VAL A 1 72 ? 9.943 4.011 -7.934 1.00 83.44 72 VAL A CA 1
ATOM 566 C C . VAL A 1 72 ? 9.263 3.998 -6.577 1.00 83.44 72 VAL A C 1
ATOM 568 O O . VAL A 1 72 ? 9.189 2.951 -5.944 1.00 83.44 72 VAL A O 1
ATOM 571 N N . ALA A 1 73 ? 8.737 5.134 -6.119 1.00 88.06 73 ALA A N 1
ATOM 572 C CA . ALA A 1 73 ? 8.070 5.224 -4.823 1.00 88.06 73 ALA A CA 1
ATOM 573 C C . ALA A 1 73 ? 6.892 4.234 -4.700 1.00 88.06 73 ALA A C 1
ATOM 575 O O . ALA A 1 73 ? 6.010 4.203 -5.559 1.00 88.06 73 ALA A O 1
ATOM 576 N N . ALA A 1 74 ? 6.849 3.469 -3.602 1.00 88.69 74 ALA A N 1
ATOM 577 C CA . ALA A 1 74 ? 5.837 2.436 -3.356 1.00 88.69 74 ALA A CA 1
ATOM 578 C C . ALA A 1 74 ? 4.384 2.913 -3.560 1.00 88.69 74 ALA A C 1
ATOM 580 O O . ALA A 1 74 ? 3.640 2.209 -4.240 1.00 88.69 74 ALA A O 1
ATOM 581 N N . PRO A 1 75 ? 3.966 4.108 -3.086 1.00 89.75 75 PRO A N 1
ATOM 582 C CA . PRO A 1 75 ? 2.607 4.597 -3.331 1.00 89.75 75 PRO A CA 1
ATOM 583 C C . PRO A 1 75 ? 2.284 4.768 -4.820 1.00 89.75 75 PRO A C 1
ATOM 585 O O . PRO A 1 75 ? 1.175 4.468 -5.254 1.00 89.75 75 PRO A O 1
ATOM 588 N N . ARG A 1 76 ? 3.263 5.204 -5.623 1.00 84.00 76 ARG A N 1
ATOM 589 C CA . ARG A 1 76 ? 3.099 5.379 -7.069 1.00 84.00 76 ARG A CA 1
ATOM 590 C C . ARG A 1 76 ? 2.986 4.038 -7.783 1.00 84.00 76 ARG A C 1
ATOM 592 O O . ARG A 1 76 ? 2.117 3.883 -8.633 1.00 84.00 76 ARG A O 1
ATOM 599 N N . LEU A 1 77 ? 3.832 3.071 -7.424 1.00 85.56 77 LEU A N 1
ATOM 600 C CA . LEU A 1 77 ? 3.734 1.709 -7.957 1.00 85.56 77 LEU A CA 1
ATOM 601 C C . LEU A 1 77 ? 2.388 1.075 -7.632 1.00 85.56 77 LEU A C 1
ATOM 603 O O . LEU A 1 77 ? 1.770 0.482 -8.511 1.00 85.56 77 LEU A O 1
ATOM 607 N N . LEU A 1 78 ? 1.919 1.246 -6.394 1.00 89.38 78 LEU A N 1
ATOM 608 C CA . LEU A 1 78 ? 0.626 0.730 -5.975 1.00 89.38 78 LEU A CA 1
ATOM 609 C C . LEU A 1 78 ? -0.509 1.338 -6.799 1.00 89.38 78 LEU A C 1
ATOM 611 O O . LEU A 1 78 ? -1.361 0.606 -7.292 1.00 89.38 78 LEU A O 1
ATOM 615 N N . ALA A 1 79 ? -0.503 2.662 -6.965 1.00 81.38 79 ALA A N 1
ATOM 616 C CA . ALA A 1 79 ? -1.523 3.358 -7.737 1.00 81.38 79 ALA A CA 1
ATOM 617 C C . ALA A 1 79 ? -1.542 2.898 -9.201 1.00 81.38 79 ALA A C 1
ATOM 619 O O . ALA A 1 79 ? -2.607 2.585 -9.721 1.00 81.38 79 ALA A O 1
ATOM 620 N N . LEU A 1 80 ? -0.372 2.782 -9.838 1.00 83.12 80 LEU A N 1
ATOM 621 C CA . LEU A 1 80 ? -0.256 2.279 -11.210 1.00 83.12 80 LEU A CA 1
ATOM 622 C C . LEU A 1 80 ? -0.768 0.842 -11.335 1.00 83.12 80 LEU A C 1
ATOM 624 O O . LEU A 1 80 ? -1.522 0.535 -12.256 1.00 83.12 80 LEU A O 1
ATOM 628 N N . TRP A 1 81 ? -0.388 -0.029 -10.398 1.00 83.56 81 TRP A N 1
ATOM 629 C CA . TRP A 1 81 ? -0.827 -1.419 -10.405 1.00 83.56 81 TRP A CA 1
ATOM 630 C C . TRP A 1 81 ? -2.340 -1.553 -10.219 1.00 83.56 81 TRP A C 1
ATOM 632 O O . TRP A 1 81 ? -2.984 -2.275 -10.977 1.00 83.56 81 TRP A O 1
ATOM 642 N N . LEU A 1 82 ? -2.918 -0.850 -9.240 1.00 82.19 82 LEU A N 1
ATOM 643 C CA . LEU A 1 82 ? -4.357 -0.887 -8.972 1.00 82.19 82 LEU A CA 1
ATOM 644 C C . LEU A 1 82 ? -5.160 -0.290 -10.126 1.00 82.19 82 LEU A C 1
ATOM 646 O O . LEU A 1 82 ? -6.151 -0.889 -10.533 1.00 82.19 82 LEU A O 1
ATOM 650 N N . HIS A 1 83 ? -4.700 0.826 -10.694 1.00 76.19 83 HIS A N 1
ATOM 651 C CA . HIS A 1 83 ? -5.318 1.432 -11.868 1.00 76.19 83 HIS A CA 1
ATOM 652 C C . HIS A 1 83 ? -5.313 0.469 -13.059 1.00 76.19 83 HIS A C 1
ATOM 654 O O . HIS A 1 83 ? -6.350 0.240 -13.674 1.00 76.19 83 HIS A O 1
ATOM 660 N N . HIS A 1 84 ? -4.171 -0.163 -13.346 1.00 75.00 84 HIS A N 1
ATOM 661 C CA . HIS A 1 84 ? -4.078 -1.133 -14.434 1.00 75.00 84 HIS A CA 1
ATOM 662 C C . HIS A 1 84 ? -4.938 -2.377 -14.175 1.00 75.00 84 HIS A C 1
ATOM 664 O O . HIS A 1 84 ? -5.605 -2.869 -15.081 1.00 75.00 84 HIS A O 1
ATOM 670 N N . ARG A 1 85 ? -4.982 -2.867 -12.930 1.00 75.69 85 ARG A N 1
ATOM 671 C CA . ARG A 1 85 ? -5.863 -3.971 -12.535 1.00 75.69 85 ARG A CA 1
ATOM 672 C C . ARG 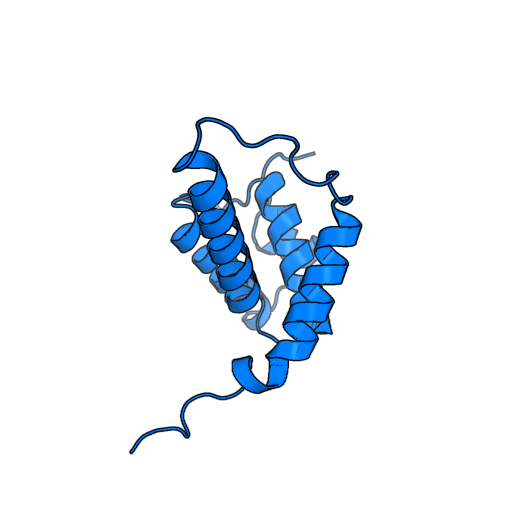A 1 85 ? -7.334 -3.619 -12.753 1.00 75.69 85 ARG A C 1
ATOM 674 O O . 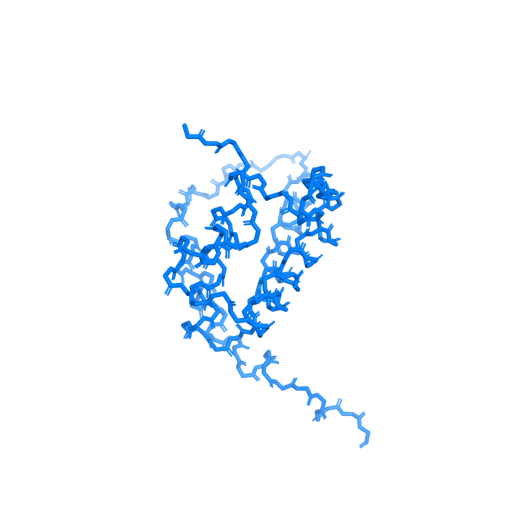ARG A 1 85 ? -8.060 -4.464 -13.264 1.00 75.69 85 ARG A O 1
ATOM 681 N N . GLN A 1 86 ? -7.759 -2.418 -12.365 1.00 68.31 86 GLN A N 1
ATOM 682 C CA . GLN A 1 86 ? -9.135 -1.967 -12.561 1.00 68.31 86 GLN A CA 1
ATOM 683 C C . GLN A 1 86 ? -9.458 -1.854 -14.053 1.00 68.31 86 GLN A C 1
ATOM 685 O O . GLN A 1 86 ? -10.408 -2.480 -14.497 1.00 68.31 86 GLN A O 1
ATOM 690 N N . ALA A 1 87 ? -8.596 -1.205 -14.842 1.00 63.56 87 ALA A N 1
ATOM 691 C CA . ALA A 1 87 ? -8.773 -1.083 -16.289 1.00 63.56 87 ALA A CA 1
ATOM 692 C C . ALA A 1 87 ? -8.862 -2.446 -17.002 1.00 63.56 87 ALA A C 1
ATOM 694 O O . ALA A 1 87 ? -9.646 -2.617 -17.932 1.00 63.56 87 ALA A O 1
ATOM 695 N N . MET A 1 88 ? -8.079 -3.435 -16.559 1.00 60.09 88 MET A N 1
ATOM 696 C CA . MET A 1 88 ? -8.144 -4.798 -17.090 1.00 60.09 88 MET A CA 1
ATOM 697 C C . MET A 1 88 ? -9.435 -5.518 -16.695 1.00 60.09 88 MET A C 1
ATOM 699 O O . MET A 1 88 ? -9.999 -6.234 -17.516 1.00 60.09 88 MET A O 1
ATOM 703 N N . LEU A 1 89 ? -9.899 -5.353 -15.453 1.00 64.06 89 LEU A N 1
ATOM 704 C CA . LEU A 1 89 ? -11.188 -5.901 -15.032 1.00 64.06 89 LEU A CA 1
ATOM 705 C C . LEU A 1 89 ? -12.318 -5.281 -15.851 1.00 64.06 89 LEU A C 1
ATOM 707 O O . LEU A 1 89 ? -13.074 -6.041 -16.441 1.00 64.06 89 LEU A O 1
ATOM 711 N N . ASP A 1 90 ? -12.345 -3.954 -15.975 1.00 60.38 90 ASP A N 1
ATOM 712 C CA . ASP A 1 90 ? -13.342 -3.219 -16.757 1.00 60.38 90 ASP A CA 1
ATOM 713 C C . ASP A 1 90 ? -13.359 -3.703 -18.216 1.00 60.38 90 ASP A C 1
ATOM 715 O O . ASP A 1 90 ? -14.413 -4.044 -18.740 1.00 60.38 90 ASP A O 1
ATOM 719 N N . TYR A 1 91 ? -12.189 -3.860 -18.849 1.00 53.34 91 TYR A N 1
ATOM 720 C CA . TYR A 1 91 ? -12.075 -4.403 -20.208 1.00 53.34 91 TYR A CA 1
ATOM 721 C C . TYR A 1 91 ? -12.692 -5.802 -20.361 1.00 53.34 91 TYR A C 1
ATOM 723 O O . TYR A 1 91 ? -13.343 -6.087 -21.365 1.00 53.34 91 TYR A O 1
ATOM 731 N N . PHE A 1 92 ? -12.495 -6.688 -19.380 1.00 53.88 92 PHE A N 1
ATOM 732 C CA . PHE A 1 92 ? -13.047 -8.044 -19.426 1.00 53.88 92 PHE A CA 1
ATOM 733 C C . PHE A 1 92 ? -14.510 -8.129 -18.981 1.00 53.88 92 PHE A C 1
ATOM 735 O O . PHE A 1 92 ? -15.186 -9.093 -19.340 1.00 53.88 92 PHE A O 1
ATOM 742 N N . THR A 1 93 ? -15.007 -7.166 -18.202 1.00 57.25 93 THR A N 1
ATOM 743 C CA . THR A 1 93 ? -16.388 -7.168 -17.701 1.00 57.25 93 THR A CA 1
ATOM 744 C C . THR A 1 93 ? -17.351 -6.370 -18.574 1.00 57.25 93 THR A C 1
ATOM 746 O O . THR A 1 93 ? -18.508 -6.768 -18.676 1.00 57.25 93 THR A O 1
ATOM 749 N N . ASP A 1 94 ? -16.894 -5.309 -19.248 1.00 50.56 94 ASP A N 1
ATOM 750 C CA . ASP A 1 94 ? -17.746 -4.444 -20.084 1.00 50.56 94 ASP A CA 1
ATOM 751 C C . ASP A 1 94 ? -17.932 -4.946 -21.523 1.00 50.56 94 ASP A C 1
ATOM 753 O O . ASP A 1 94 ? -18.638 -4.324 -22.319 1.00 50.56 94 ASP A O 1
ATOM 757 N N . GLY A 1 95 ? -17.362 -6.096 -21.885 1.00 49.53 95 GLY A N 1
ATOM 758 C CA . GLY A 1 95 ? -17.502 -6.625 -23.236 1.00 49.53 95 GLY A CA 1
ATOM 759 C C . GLY A 1 95 ? -17.556 -8.134 -23.295 1.00 49.53 95 GLY A C 1
ATOM 760 O O . GLY A 1 95 ? -16.527 -8.745 -23.544 1.00 49.53 95 GLY A O 1
ATOM 761 N N . LEU A 1 96 ? -18.748 -8.735 -23.192 1.00 43.66 96 LEU A N 1
ATOM 762 C CA . LEU A 1 96 ? -18.977 -10.058 -23.779 1.00 43.66 96 LEU A CA 1
ATOM 763 C C . LEU A 1 96 ? -20.389 -10.241 -24.346 1.00 43.66 96 LEU A C 1
ATOM 765 O O . LEU A 1 96 ? -21.381 -10.197 -23.621 1.00 43.66 96 LEU A O 1
ATOM 769 N N . PRO A 1 97 ? -20.458 -10.566 -25.647 1.00 39.84 97 PRO A N 1
ATOM 770 C CA . PRO A 1 97 ? -20.668 -11.971 -25.982 1.00 39.84 97 PRO A CA 1
ATOM 771 C C . PRO A 1 97 ? -19.588 -12.508 -26.940 1.00 39.84 97 PRO A C 1
ATOM 773 O O . PRO A 1 97 ? -19.382 -11.954 -28.016 1.00 39.84 97 PRO A O 1
ATOM 776 N N . GLY A 1 98 ? -18.942 -13.625 -26.568 1.00 40.91 98 GLY A N 1
ATOM 777 C CA . GLY A 1 98 ? -18.152 -14.453 -27.495 1.00 40.91 98 GLY A CA 1
ATOM 778 C C . GLY A 1 98 ? -16.617 -14.493 -27.369 1.00 40.91 98 GLY A C 1
ATOM 779 O O . GLY A 1 98 ? -15.981 -14.799 -28.372 1.00 40.91 98 GLY A O 1
ATOM 780 N N . LEU A 1 99 ? -15.985 -14.236 -26.213 1.00 42.78 99 LEU A N 1
ATOM 781 C CA . LEU A 1 99 ? -14.547 -14.550 -26.068 1.00 42.78 99 LEU A CA 1
ATOM 782 C C . LEU A 1 99 ? -14.364 -16.037 -25.781 1.00 42.78 99 LEU A C 1
ATOM 784 O O . LEU A 1 99 ? -14.482 -16.497 -24.643 1.00 42.78 99 LEU A O 1
ATOM 788 N N . ASP A 1 100 ? -14.025 -16.761 -26.841 1.00 45.06 100 ASP A N 1
ATOM 789 C CA . ASP A 1 100 ? -13.256 -17.988 -26.738 1.00 45.06 100 ASP A CA 1
ATOM 790 C C . ASP A 1 100 ? -11.969 -17.728 -25.940 1.00 45.06 100 ASP A C 1
ATOM 792 O O . ASP A 1 100 ? -11.219 -16.794 -26.218 1.00 45.06 100 ASP A O 1
ATOM 796 N N . ALA A 1 101 ? -11.760 -18.583 -24.938 1.00 42.19 101 ALA A N 1
ATOM 797 C CA . ALA A 1 101 ? -10.536 -18.806 -24.173 1.00 42.19 101 ALA A CA 1
ATOM 798 C C . ALA A 1 101 ? -9.738 -17.552 -23.760 1.00 42.19 101 ALA A C 1
ATOM 800 O O . ALA A 1 101 ? -8.869 -17.059 -24.480 1.00 42.19 101 ALA A O 1
ATOM 801 N N . ALA A 1 102 ? -9.920 -17.138 -22.501 1.00 43.31 102 ALA A N 1
ATOM 802 C CA . ALA A 1 102 ? -8.903 -16.361 -21.799 1.00 43.31 102 ALA A CA 1
ATOM 803 C C . ALA A 1 102 ? -7.528 -17.047 -21.977 1.00 43.31 102 ALA A C 1
ATOM 805 O O . ALA A 1 102 ? -7.430 -18.256 -21.729 1.00 43.31 102 ALA A O 1
ATOM 806 N N . PRO A 1 103 ? -6.471 -16.328 -22.408 1.00 45.22 103 PRO A N 1
ATOM 807 C CA . PRO A 1 103 ? -5.149 -16.922 -22.526 1.00 45.22 103 PRO A CA 1
ATOM 808 C C . PRO A 1 103 ? -4.744 -17.475 -21.160 1.00 45.22 103 PRO A C 1
ATOM 810 O O . PRO A 1 103 ? -5.024 -16.856 -20.127 1.00 45.22 103 PRO A O 1
ATOM 813 N N . ALA A 1 104 ? -4.155 -18.674 -21.178 1.00 47.50 104 ALA A N 1
ATOM 814 C CA . ALA A 1 104 ? -3.831 -19.470 -20.000 1.00 47.50 104 ALA A CA 1
ATOM 815 C C . ALA A 1 104 ? -3.336 -18.585 -18.851 1.00 47.50 104 ALA A C 1
ATOM 817 O O . ALA A 1 104 ? -2.409 -17.792 -19.022 1.00 47.50 104 ALA A O 1
ATOM 818 N N . ALA A 1 105 ? -3.995 -18.700 -17.696 1.00 48.31 105 ALA A N 1
ATOM 819 C CA . ALA A 1 105 ? -3.676 -17.920 -16.515 1.00 48.31 105 ALA A CA 1
ATOM 820 C C . ALA A 1 105 ? -2.190 -18.093 -16.171 1.00 48.31 105 ALA A C 1
ATOM 822 O O . ALA A 1 105 ? -1.786 -19.115 -15.620 1.00 48.31 105 ALA A O 1
ATOM 823 N N . LEU A 1 106 ? -1.376 -17.092 -16.517 1.00 49.62 106 LEU A N 1
ATOM 824 C CA . LEU A 1 106 ? -0.010 -16.983 -16.021 1.00 49.62 106 LEU A CA 1
ATOM 825 C C . LEU A 1 106 ? -0.060 -17.076 -14.496 1.00 49.62 106 LEU A C 1
ATOM 827 O O . LEU A 1 106 ? -0.931 -16.463 -13.863 1.00 49.62 106 LEU A O 1
ATOM 831 N N . SER A 1 107 ? 0.857 -17.852 -13.914 1.00 52.31 107 SER A N 1
ATOM 832 C CA . SER A 1 107 ? 0.985 -17.925 -12.463 1.00 52.31 107 SER A CA 1
ATOM 833 C C . SER A 1 107 ? 1.157 -16.513 -11.896 1.00 52.31 107 SER A C 1
ATOM 835 O O . SER A 1 107 ? 1.676 -15.609 -12.558 1.00 52.31 107 SER A O 1
ATOM 837 N N . HIS A 1 108 ? 0.682 -16.304 -10.668 1.00 46.59 108 HIS A N 1
ATOM 838 C CA . HIS A 1 108 ? 0.763 -15.001 -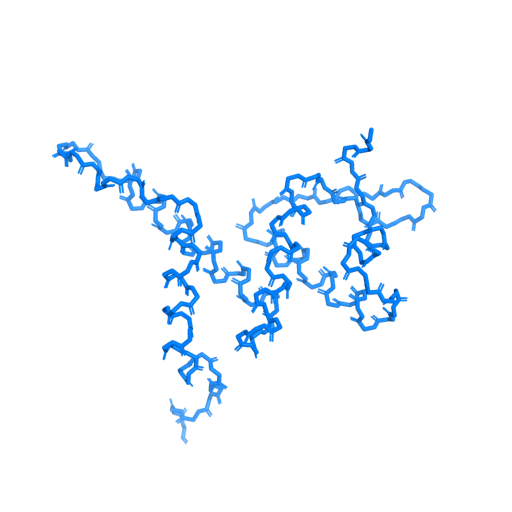10.007 1.00 46.59 108 HIS A CA 1
ATOM 839 C C . HIS A 1 108 ? 2.196 -14.440 -10.028 1.00 46.59 108 HIS A C 1
ATOM 841 O O . HIS A 1 108 ? 2.379 -13.252 -10.280 1.00 46.59 108 HIS A O 1
ATOM 847 N N . ASP A 1 109 ? 3.192 -15.313 -9.870 1.00 46.69 109 ASP A N 1
ATOM 848 C CA . ASP A 1 109 ? 4.610 -14.954 -9.881 1.00 46.69 109 ASP A CA 1
ATOM 849 C C . ASP A 1 109 ? 5.093 -14.523 -11.276 1.00 46.69 109 ASP A C 1
ATOM 851 O O . ASP A 1 109 ? 5.760 -13.497 -11.399 1.00 46.69 109 ASP A O 1
ATOM 855 N N . ALA A 1 110 ? 4.656 -15.200 -12.346 1.00 52.72 110 ALA A N 1
ATOM 856 C CA . ALA A 1 110 ? 4.982 -14.810 -13.721 1.00 52.72 110 ALA A CA 1
ATOM 857 C C . ALA A 1 110 ? 4.391 -13.437 -14.096 1.00 52.72 110 ALA A C 1
ATOM 859 O O . ALA A 1 110 ? 5.035 -12.644 -14.782 1.00 52.72 110 ALA A O 1
ATOM 860 N N . ARG A 1 111 ? 3.192 -13.110 -13.591 1.00 54.22 111 ARG A N 1
ATOM 861 C CA . ARG A 1 111 ? 2.582 -11.781 -13.786 1.00 54.22 111 ARG A CA 1
ATOM 862 C C . ARG A 1 111 ? 3.344 -10.678 -13.053 1.00 54.22 111 ARG A C 1
ATOM 864 O O . ARG A 1 111 ? 3.442 -9.564 -13.566 1.00 54.22 111 ARG A O 1
ATOM 871 N N . ILE A 1 112 ? 3.874 -10.967 -11.862 1.00 51.38 112 ILE A N 1
ATOM 872 C CA . ILE A 1 112 ? 4.711 -10.015 -11.120 1.00 51.38 112 ILE A CA 1
ATOM 873 C C . ILE A 1 112 ? 6.018 -9.763 -11.880 1.00 51.38 112 ILE A C 1
ATOM 875 O O . ILE A 1 112 ? 6.407 -8.605 -12.032 1.00 51.38 112 ILE A O 1
ATOM 879 N N . GLU A 1 113 ? 6.666 -10.806 -12.404 1.00 63.72 113 GLU A N 1
ATOM 880 C CA . GLU A 1 113 ? 7.909 -10.673 -13.175 1.00 63.72 113 GLU A CA 1
ATOM 881 C C . GLU A 1 113 ? 7.723 -9.883 -14.477 1.00 63.72 113 GLU A C 1
ATOM 883 O O . GLU A 1 113 ? 8.511 -8.979 -14.768 1.00 63.72 113 GLU A O 1
ATOM 888 N N . GLU A 1 114 ? 6.661 -10.165 -15.234 1.00 66.00 114 GLU A N 1
ATOM 889 C CA . GLU A 1 114 ? 6.329 -9.461 -16.477 1.00 66.00 114 GLU A CA 1
ATOM 890 C C . GLU A 1 114 ? 6.016 -7.980 -16.223 1.00 66.00 114 GLU A C 1
ATOM 892 O O . GLU A 1 114 ? 6.492 -7.087 -16.934 1.00 66.00 114 GLU A O 1
ATOM 897 N N . MET A 1 115 ? 5.273 -7.695 -15.155 1.00 57.16 115 MET A N 1
ATOM 898 C CA . MET A 1 115 ? 4.979 -6.330 -14.742 1.00 57.16 115 MET A CA 1
ATOM 899 C C . MET A 1 115 ? 6.237 -5.602 -14.263 1.00 57.16 115 MET A C 1
ATOM 901 O O . MET A 1 115 ? 6.455 -4.450 -14.633 1.00 57.16 115 MET A O 1
ATOM 905 N N . ALA A 1 116 ? 7.117 -6.270 -13.514 1.00 62.16 116 ALA A N 1
ATOM 906 C CA . ALA A 1 116 ? 8.404 -5.712 -13.108 1.00 62.16 116 ALA A CA 1
ATOM 907 C C . ALA A 1 116 ? 9.326 -5.454 -14.312 1.00 62.16 116 ALA A C 1
ATOM 909 O O . ALA A 1 116 ? 10.051 -4.459 -14.330 1.00 62.16 116 ALA A O 1
ATOM 910 N N . ALA A 1 117 ? 9.318 -6.320 -15.328 1.00 68.81 117 ALA A N 1
ATOM 911 C CA . ALA A 1 117 ? 10.054 -6.115 -16.576 1.00 68.81 117 ALA A CA 1
ATOM 912 C C . ALA A 1 117 ? 9.489 -4.930 -17.375 1.00 68.81 117 ALA A C 1
ATOM 914 O O . ALA A 1 117 ? 10.241 -4.066 -17.831 1.00 68.81 117 ALA A O 1
ATOM 915 N N . THR A 1 118 ? 8.163 -4.834 -17.467 1.00 67.81 118 THR A N 1
ATOM 916 C CA . THR A 1 118 ? 7.466 -3.731 -18.138 1.00 67.81 118 THR A CA 1
ATOM 917 C C . THR A 1 118 ? 7.735 -2.398 -17.446 1.00 67.81 118 THR A C 1
ATOM 919 O O . THR A 1 118 ? 8.099 -1.428 -18.106 1.00 67.81 118 THR A O 1
ATOM 922 N N . LEU A 1 119 ? 7.655 -2.348 -16.115 1.00 62.50 119 LEU A N 1
ATOM 923 C CA . LEU A 1 119 ? 7.958 -1.149 -15.334 1.00 62.50 119 LEU A CA 1
ATOM 924 C C . LEU A 1 119 ? 9.436 -0.758 -15.425 1.00 62.50 119 LEU A C 1
ATOM 926 O O . LEU A 1 119 ? 9.735 0.428 -15.513 1.00 62.50 119 LEU A O 1
ATOM 930 N N . ARG A 1 120 ? 10.365 -1.725 -15.460 1.00 73.38 120 ARG A N 1
ATOM 931 C CA . ARG A 1 120 ? 11.795 -1.453 -15.696 1.00 73.38 120 ARG A CA 1
ATOM 932 C C . ARG A 1 120 ? 12.042 -0.846 -17.073 1.00 73.38 120 ARG A C 1
ATOM 934 O O . ARG A 1 120 ? 12.837 0.082 -17.179 1.00 73.38 120 ARG A O 1
ATOM 941 N N . ARG A 1 121 ? 11.343 -1.331 -18.103 1.00 74.94 121 ARG A N 1
ATOM 942 C CA . ARG A 1 121 ? 11.404 -0.774 -19.460 1.00 74.94 121 ARG A CA 1
ATOM 943 C C . ARG A 1 121 ? 10.841 0.646 -19.520 1.00 74.94 121 ARG A C 1
ATOM 945 O O . ARG A 1 121 ? 11.464 1.507 -20.121 1.00 74.94 121 ARG A O 1
ATOM 952 N N . LEU A 1 122 ? 9.701 0.886 -18.872 1.00 65.12 122 LEU A N 1
ATOM 953 C CA . LEU A 1 122 ? 9.021 2.189 -18.845 1.00 65.12 122 LEU A CA 1
ATOM 954 C C . LEU A 1 122 ? 9.611 3.158 -17.809 1.00 65.12 122 LEU A C 1
ATOM 956 O O . LEU A 1 122 ? 9.210 4.316 -17.738 1.00 65.12 122 LEU A O 1
ATOM 960 N N . ARG A 1 123 ? 10.574 2.711 -16.996 1.00 61.28 123 ARG A N 1
ATOM 961 C CA . ARG A 1 123 ? 11.220 3.500 -15.942 1.00 61.28 123 ARG A CA 1
ATOM 962 C C . ARG A 1 123 ? 11.724 4.871 -16.424 1.00 61.28 123 ARG A C 1
ATOM 964 O O . ARG A 1 123 ? 11.488 5.826 -15.691 1.00 61.28 123 ARG A O 1
ATOM 971 N N . PRO A 1 124 ? 12.369 5.025 -17.597 1.00 62.50 124 PRO A N 1
ATOM 972 C CA . PRO A 1 124 ? 12.825 6.336 -18.069 1.00 62.50 124 PRO A CA 1
ATOM 973 C C . PRO A 1 124 ? 11.672 7.321 -18.299 1.00 62.50 124 PRO A C 1
ATOM 975 O O . PRO A 1 124 ? 11.778 8.484 -17.933 1.00 62.50 124 PRO A O 1
ATOM 978 N N . GLU A 1 125 ? 10.550 6.837 -18.831 1.00 62.00 125 GLU A N 1
ATOM 979 C CA . GLU A 1 125 ? 9.350 7.636 -19.114 1.00 62.00 125 GLU A CA 1
ATOM 980 C C . GLU A 1 125 ? 8.561 7.947 -17.835 1.00 62.00 125 GLU A C 1
ATOM 982 O O . GLU A 1 125 ? 7.980 9.016 -17.684 1.00 62.00 125 GLU A O 1
ATOM 987 N N . LEU A 1 126 ? 8.577 7.027 -16.867 1.00 55.66 126 LEU A N 1
ATOM 988 C CA . LEU A 1 126 ? 7.934 7.214 -15.569 1.00 55.66 126 LEU A CA 1
ATOM 989 C C . LEU A 1 126 ? 8.744 8.139 -14.643 1.00 55.66 126 LEU A C 1
ATOM 991 O O . LEU A 1 126 ? 8.162 8.786 -13.774 1.00 55.66 126 LEU A O 1
ATOM 995 N N . LEU A 1 127 ? 10.069 8.204 -14.775 1.00 56.72 127 LEU A N 1
ATOM 996 C CA . LEU A 1 127 ? 10.937 8.993 -13.891 1.00 56.72 127 LEU A CA 1
ATOM 997 C C . LEU A 1 127 ? 11.146 10.450 -14.324 1.00 56.72 127 LEU A C 1
ATOM 999 O O . LEU A 1 127 ? 11.757 11.193 -13.561 1.00 56.72 127 LEU A O 1
ATOM 1003 N N . LEU A 1 128 ? 10.626 10.873 -15.476 1.00 53.09 128 LEU A N 1
ATOM 1004 C CA . LEU A 1 128 ? 10.661 12.273 -15.903 1.00 53.09 128 LEU A CA 1
ATOM 1005 C C . LEU A 1 128 ? 9.388 13.009 -15.447 1.00 53.09 128 LEU A C 1
ATOM 1007 O O . LEU A 1 128 ? 8.300 12.690 -15.928 1.00 53.09 128 LEU A O 1
ATOM 1011 N N . PRO A 1 129 ? 9.483 14.003 -14.547 1.00 52.25 129 PRO A N 1
ATOM 1012 C CA . PRO A 1 129 ? 8.524 15.090 -14.500 1.00 52.25 129 PRO A CA 1
ATOM 1013 C C . PRO A 1 129 ? 8.955 16.178 -15.505 1.00 52.25 129 PRO A C 1
ATOM 1015 O O . PRO A 1 129 ? 10.086 16.643 -15.461 1.00 52.25 129 PRO A O 1
ATOM 1018 N N . GLU A 1 130 ? 8.047 16.568 -16.401 1.00 51.09 130 GLU A N 1
ATOM 1019 C CA . GLU A 1 130 ? 7.992 17.905 -17.026 1.00 51.09 130 GLU A CA 1
ATOM 1020 C C . GLU A 1 130 ? 9.222 18.463 -17.787 1.00 51.09 130 GLU A C 1
ATOM 1022 O O . GLU A 1 130 ? 9.694 19.541 -17.458 1.00 51.09 130 GLU A O 1
ATOM 1027 N N . GLU A 1 131 ? 9.647 17.864 -18.906 1.00 46.22 131 GLU A N 1
ATOM 1028 C CA . GLU A 1 131 ? 10.290 18.655 -19.988 1.00 46.22 131 GLU A CA 1
ATOM 1029 C C . GLU A 1 131 ? 9.743 18.279 -21.371 1.00 46.22 131 GLU A C 1
ATOM 1031 O O . GLU A 1 131 ? 10.459 17.915 -22.301 1.00 46.22 131 GLU A O 1
ATOM 1036 N N . ALA A 1 132 ? 8.423 18.355 -21.512 1.00 42.22 132 ALA A N 1
ATOM 1037 C CA . ALA A 1 132 ? 7.775 18.331 -22.817 1.00 42.22 132 ALA A CA 1
ATOM 1038 C C . ALA A 1 132 ? 6.584 19.296 -22.821 1.00 42.22 132 ALA A C 1
ATOM 1040 O O . ALA A 1 132 ? 5.432 18.875 -22.876 1.00 42.22 132 ALA A O 1
ATOM 1041 N N . GLY A 1 133 ? 6.871 20.598 -22.741 1.00 44.56 133 GLY A N 1
ATOM 1042 C CA . GLY A 1 133 ? 5.909 21.627 -23.138 1.00 44.56 133 GLY A CA 1
ATOM 1043 C C . GLY A 1 133 ? 5.849 22.863 -22.247 1.00 44.56 133 GLY A C 1
ATOM 1044 O O . GLY A 1 133 ? 4.902 22.996 -21.479 1.00 44.56 133 GLY A O 1
ATOM 1045 N N . ALA A 1 134 ? 6.800 23.782 -22.425 1.00 34.50 134 ALA A N 1
ATOM 1046 C CA . ALA A 1 134 ? 6.573 25.233 -22.465 1.00 34.50 134 ALA A CA 1
ATOM 1047 C C . ALA A 1 134 ? 7.798 25.921 -23.081 1.00 34.50 134 ALA A C 1
ATOM 1049 O O . ALA A 1 134 ? 8.918 25.667 -22.586 1.00 34.50 134 ALA A O 1
#

pLDDT: mean 75.88, std 18.2, range [34.5, 94.81]